Protein AF-A0A0D0CLE8-F1 (afdb_monomer)

Solvent-accessible surface area (backbone atoms only — not comparable to full-atom values): 5736 Å² total; per-residue (Å²): 107,75,67,51,52,53,50,35,39,55,40,45,70,32,86,87,31,81,34,43,76,42,64,45,80,46,63,45,58,46,99,86,67,49,74,55,94,50,69,48,76,49,77,38,52,62,49,79,76,53,17,51,51,52,48,71,69,31,70,42,47,51,50,43,55,48,51,34,60,75,69,59,63,65,79,56,85,83,86,85,82,91,80,82,86,74,72,60,79,96,75,112

pLDDT: mean 84.4, std 9.51, range [52.12, 96.62]

Nearest PDB structures (foldseek):
  5b08-assembly1_A  TM=6.403E-01  e=1.238E+00  Cannabis sativa
  3a17-assembly1_B  TM=6.384E-01  e=1.959E+00  Rhodococcus erythropolis
  5b0e-assembly1_A  TM=6.365E-01  e=1.835E+00  Cannabis sativa
  1pu1-assembly1_A  TM=4.053E-01  e=8.922E-01  Methanothermobacter thermautotrophicus
  2q3p-assembly1_A  TM=6.264E-01  e=5.969E+00  Arabidopsis thaliana

Sequence (92 aa):
MAAIMAAAQASALSDAEPNTLGYRVTRVLEANGKPTSTFIIIEEYNGPKIGLVEHTQSAGTKAMMKAFKDEGILAEKSVLTFCDELPPKSKL

Mean predicted aligned error: 5.47 Å

Radius of gyration: 14.75 Å; Cα contacts (8 Å, |Δi|>4): 97; chains: 1; bounding box: 34×38×33 Å

Organism: NCBI:txid944289

Secondary structure (DSSP, 8-state):
-HHHHHHHHHHHTSTT-TTEEEEEEEEEE-TTS-EEEEEEEEEEESIIIIIHHHHHHSHHHHHHHHHHHHTT--SSPPP------PPPGGG-

Structure (mmCIF, N/CA/C/O backbone):
data_AF-A0A0D0CLE8-F1
#
_entry.id   AF-A0A0D0CLE8-F1
#
loop_
_atom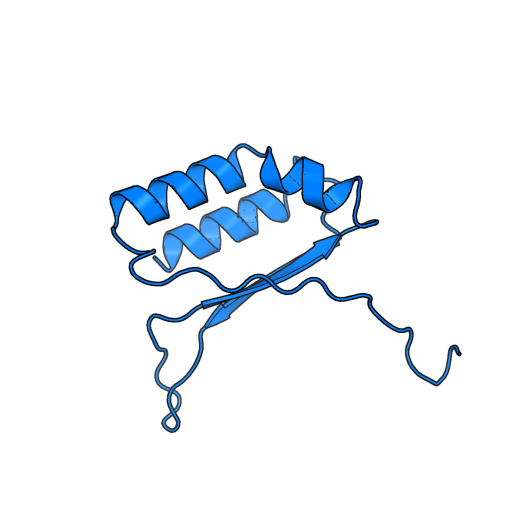_site.group_PDB
_atom_site.id
_atom_site.type_symbol
_atom_site.label_atom_id
_atom_site.label_alt_id
_atom_site.label_comp_id
_atom_site.label_asym_id
_atom_site.label_entity_id
_atom_site.label_seq_id
_atom_site.pdbx_PDB_ins_code
_atom_site.Cartn_x
_atom_site.Cartn_y
_atom_site.Cartn_z
_atom_site.occupancy
_atom_site.B_iso_or_equiv
_atom_site.auth_seq_id
_atom_site.auth_comp_id
_atom_site.auth_asym_id
_atom_site.auth_atom_id
_atom_site.pdbx_PDB_model_num
ATOM 1 N N . MET A 1 1 ? -5.444 10.273 9.244 1.00 80.06 1 MET A N 1
ATOM 2 C CA . MET A 1 1 ? -5.284 8.868 8.767 1.00 80.06 1 MET A CA 1
ATOM 3 C C . MET A 1 1 ? -5.962 8.474 7.434 1.00 80.06 1 MET A C 1
ATOM 5 O O . MET A 1 1 ? -5.254 8.318 6.452 1.00 80.06 1 MET A O 1
ATOM 9 N N . ALA A 1 2 ? -7.285 8.259 7.337 1.00 83.75 2 ALA A N 1
ATOM 10 C CA . ALA A 1 2 ? -7.896 7.677 6.118 1.00 83.75 2 ALA A CA 1
ATOM 11 C C . ALA A 1 2 ? -7.629 8.484 4.829 1.00 83.75 2 ALA A C 1
ATOM 13 O O . ALA A 1 2 ? -7.345 7.909 3.784 1.00 83.75 2 ALA A O 1
ATOM 14 N N . ALA A 1 3 ? -7.666 9.817 4.931 1.00 85.88 3 ALA A N 1
ATOM 15 C CA . ALA A 1 3 ? -7.329 10.720 3.833 1.00 85.88 3 ALA A CA 1
ATOM 16 C C . ALA A 1 3 ? -5.843 10.646 3.432 1.00 85.88 3 ALA A C 1
ATOM 18 O O . ALA A 1 3 ? -5.537 10.710 2.248 1.00 85.88 3 ALA A O 1
ATOM 19 N N . ILE A 1 4 ? -4.932 10.449 4.397 1.00 84.44 4 ILE A N 1
ATOM 20 C CA . ILE A 1 4 ? -3.499 10.238 4.122 1.00 84.44 4 ILE A CA 1
ATOM 21 C C . ILE A 1 4 ? -3.315 8.964 3.304 1.00 84.44 4 ILE A C 1
ATOM 23 O O . ILE A 1 4 ? -2.611 8.977 2.301 1.00 84.44 4 ILE A O 1
ATOM 27 N N . MET A 1 5 ? -3.985 7.880 3.702 1.00 87.06 5 MET A N 1
ATOM 28 C CA . MET A 1 5 ? -3.903 6.610 2.985 1.00 87.06 5 MET A CA 1
ATOM 29 C C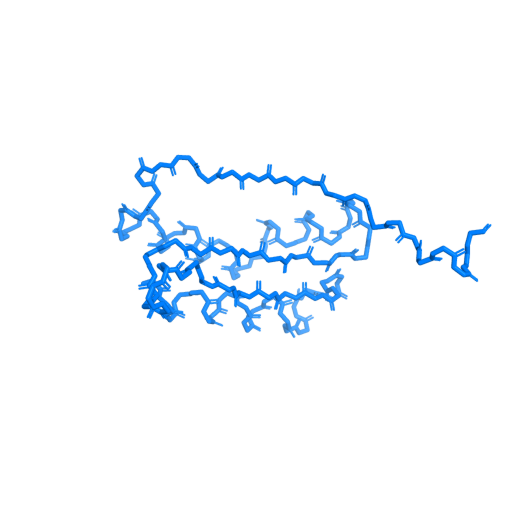 . MET A 1 5 ? -4.471 6.719 1.563 1.00 87.06 5 MET A C 1
ATOM 31 O O . MET A 1 5 ? -3.867 6.215 0.623 1.00 87.06 5 MET A O 1
ATOM 35 N N . ALA A 1 6 ? -5.589 7.431 1.384 1.00 87.56 6 ALA A N 1
ATOM 36 C CA . ALA A 1 6 ? -6.153 7.689 0.059 1.00 87.56 6 ALA A CA 1
ATOM 37 C C . ALA A 1 6 ? -5.206 8.519 -0.829 1.00 87.56 6 ALA A C 1
ATOM 39 O O . ALA A 1 6 ? -5.052 8.222 -2.011 1.00 87.56 6 ALA A O 1
ATOM 40 N N . ALA A 1 7 ? -4.533 9.525 -0.262 1.00 87.00 7 ALA A N 1
ATOM 41 C CA . ALA A 1 7 ? -3.542 10.319 -0.984 1.00 87.00 7 ALA A CA 1
ATOM 42 C C . ALA A 1 7 ? -2.301 9.494 -1.365 1.00 87.00 7 ALA A C 1
ATOM 44 O O . ALA A 1 7 ? -1.812 9.610 -2.487 1.00 87.00 7 ALA A O 1
ATOM 45 N N . ALA A 1 8 ? -1.819 8.632 -0.463 1.00 86.38 8 ALA A N 1
ATOM 46 C CA . ALA 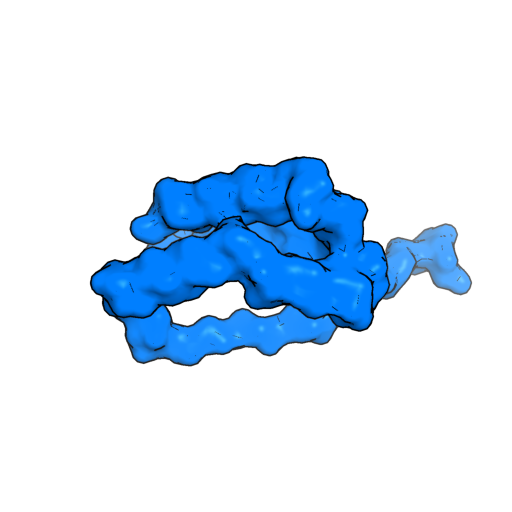A 1 8 ? -0.713 7.722 -0.748 1.00 86.38 8 ALA A CA 1
ATOM 47 C C . ALA A 1 8 ? -1.056 6.749 -1.882 1.00 86.38 8 ALA A C 1
ATOM 49 O O . ALA A 1 8 ? -0.274 6.599 -2.816 1.00 86.38 8 ALA A O 1
ATOM 50 N N . GLN A 1 9 ? -2.262 6.174 -1.852 1.00 91.12 9 GLN A N 1
ATOM 51 C CA . GLN A 1 9 ? -2.758 5.318 -2.926 1.00 91.12 9 GLN A CA 1
ATOM 52 C C . GLN A 1 9 ? -2.818 6.051 -4.270 1.00 91.12 9 GLN A C 1
ATOM 54 O O . GLN A 1 9 ? -2.360 5.517 -5.276 1.00 91.12 9 GLN A O 1
ATOM 59 N N . ALA A 1 10 ? -3.352 7.275 -4.295 1.00 89.19 10 ALA A N 1
ATOM 60 C CA . ALA A 1 10 ? -3.424 8.067 -5.520 1.00 89.19 10 ALA A CA 1
ATOM 61 C C . ALA A 1 10 ? -2.033 8.409 -6.082 1.00 89.19 10 ALA A C 1
ATOM 63 O O . ALA A 1 10 ? -1.849 8.395 -7.294 1.00 89.19 10 ALA A O 1
ATOM 64 N N . SER A 1 11 ? -1.053 8.684 -5.214 1.00 87.69 11 SER A N 1
ATOM 65 C CA . SER A 1 11 ? 0.333 8.926 -5.632 1.00 87.69 11 SER A CA 1
ATOM 66 C C . SER A 1 11 ? 0.979 7.675 -6.225 1.00 87.69 11 SER A C 1
ATOM 68 O O . SER A 1 11 ? 1.582 7.758 -7.292 1.00 87.69 11 SER A O 1
ATOM 70 N N . ALA A 1 12 ? 0.838 6.526 -5.560 1.00 88.19 12 ALA A N 1
ATOM 71 C CA . ALA A 1 12 ? 1.464 5.278 -5.988 1.00 88.19 12 ALA A CA 1
ATOM 72 C C . ALA A 1 12 ? 0.882 4.736 -7.304 1.00 88.19 12 ALA A C 1
ATOM 74 O O . ALA A 1 12 ? 1.584 4.082 -8.064 1.00 88.19 12 ALA A O 1
ATOM 75 N N . LEU A 1 13 ? -0.391 5.032 -7.589 1.00 88.38 13 LEU A N 1
ATOM 76 C CA . LEU A 1 13 ? -1.062 4.682 -8.848 1.00 88.38 13 LEU A CA 1
ATOM 77 C C . LEU A 1 13 ? -0.933 5.761 -9.936 1.00 88.38 13 LEU A C 1
ATOM 79 O O . LEU A 1 13 ? -1.601 5.674 -10.965 1.00 88.38 13 LEU A O 1
ATOM 83 N N . SER A 1 14 ? -0.139 6.805 -9.700 1.00 86.19 14 SER A N 1
ATOM 84 C CA . SER A 1 14 ? 0.122 7.840 -10.701 1.00 86.19 14 SER A CA 1
ATOM 85 C C . SER A 1 14 ? 1.275 7.453 -11.629 1.00 86.19 14 SER A C 1
ATOM 87 O O . SER A 1 14 ? 2.081 6.579 -11.315 1.00 86.19 14 SER A O 1
ATOM 89 N N . ASP A 1 15 ? 1.433 8.195 -12.725 1.00 85.75 15 ASP A N 1
ATOM 90 C CA . ASP A 1 15 ? 2.551 8.019 -13.665 1.00 85.75 15 ASP A CA 1
ATOM 91 C C . ASP A 1 15 ? 3.936 8.322 -13.048 1.00 85.75 15 ASP A C 1
ATOM 93 O O . ASP A 1 15 ? 4.964 8.103 -13.689 1.00 85.75 15 ASP A O 1
ATOM 97 N N . ALA A 1 16 ? 3.994 8.834 -11.811 1.00 83.31 16 ALA A N 1
ATOM 98 C CA . ALA A 1 16 ? 5.246 9.092 -11.101 1.00 83.31 1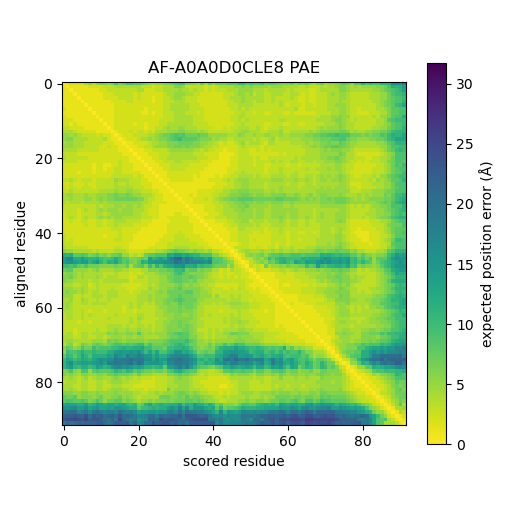6 ALA A CA 1
ATOM 99 C C . ALA A 1 16 ? 5.941 7.811 -10.603 1.00 83.31 16 ALA A C 1
ATOM 101 O O . ALA A 1 16 ? 7.127 7.857 -10.276 1.00 83.31 16 ALA A O 1
ATOM 102 N N . GLU A 1 17 ? 5.219 6.688 -10.539 1.00 86.56 17 GLU A N 1
ATOM 103 C CA . GLU A 1 17 ? 5.722 5.394 -10.069 1.00 86.56 17 GLU A CA 1
ATOM 104 C C . GLU A 1 17 ? 5.386 4.288 -11.090 1.00 86.56 17 GLU A C 1
ATOM 106 O O . GLU A 1 17 ? 4.577 3.402 -10.819 1.00 86.56 17 GLU A O 1
ATOM 111 N N . PRO A 1 18 ? 5.998 4.308 -12.292 1.00 88.38 18 PRO A N 1
ATOM 112 C CA . PRO A 1 18 ? 5.594 3.456 -13.417 1.00 88.38 18 PRO A CA 1
ATOM 113 C C . PRO A 1 18 ? 5.800 1.952 -13.178 1.00 88.38 18 PRO A C 1
ATOM 115 O O . PRO A 1 18 ? 5.285 1.129 -13.933 1.00 88.38 18 PRO A O 1
ATOM 118 N N . ASN A 1 19 ? 6.566 1.581 -12.149 1.00 90.88 19 ASN A N 1
ATOM 119 C CA . ASN A 1 19 ? 6.811 0.194 -11.765 1.00 90.88 19 ASN A CA 1
ATOM 120 C C . ASN A 1 19 ? 5.907 -0.290 -10.620 1.00 90.88 19 ASN A C 1
ATOM 122 O O . ASN A 1 19 ? 6.052 -1.438 -10.189 1.00 90.88 19 ASN A O 1
ATOM 126 N N . THR A 1 20 ? 4.975 0.541 -10.148 1.00 91.75 20 THR A N 1
ATOM 127 C CA . THR A 1 20 ? 3.877 0.128 -9.270 1.00 91.75 20 THR A CA 1
ATOM 128 C C . THR A 1 20 ? 2.754 -0.444 -10.131 1.00 91.75 20 THR A C 1
ATOM 130 O O . THR A 1 20 ? 2.076 0.271 -10.863 1.00 91.75 20 THR A O 1
ATOM 133 N N . LEU A 1 21 ? 2.562 -1.759 -10.061 1.00 91.19 21 LEU A N 1
ATOM 134 C CA . LEU A 1 21 ? 1.516 -2.480 -10.793 1.00 91.19 21 LEU A CA 1
ATOM 135 C C . LEU A 1 21 ? 0.161 -2.387 -10.084 1.00 91.19 21 LEU A C 1
ATOM 137 O O . LEU A 1 21 ? -0.887 -2.394 -10.730 1.00 91.19 21 LEU A O 1
ATOM 141 N N . GLY A 1 22 ? 0.185 -2.285 -8.755 1.00 92.00 22 GLY A N 1
ATOM 142 C CA . GLY A 1 22 ? -1.009 -2.223 -7.930 1.00 92.00 22 GLY A CA 1
ATOM 143 C C . GLY A 1 22 ? -0.725 -1.621 -6.561 1.00 92.00 22 GLY A C 1
ATOM 144 O O . GLY A 1 22 ? 0.318 -1.857 -5.957 1.00 92.00 22 GLY A O 1
ATOM 145 N N . TYR A 1 23 ? -1.683 -0.846 -6.060 1.00 93.81 23 TYR A N 1
ATOM 146 C CA . TYR A 1 23 ? -1.627 -0.264 -4.725 1.00 93.81 23 TYR A CA 1
ATOM 147 C C . TYR A 1 23 ? -3.025 -0.244 -4.120 1.00 93.81 23 TYR A C 1
ATOM 149 O O . TYR A 1 23 ? -3.926 0.471 -4.578 1.00 93.81 23 TYR A O 1
ATOM 157 N N . ARG A 1 24 ? -3.232 -1.055 -3.085 1.00 94.81 24 ARG A N 1
ATOM 158 C CA . ARG A 1 24 ? -4.522 -1.191 -2.408 1.00 94.81 24 ARG A CA 1
ATOM 159 C C . ARG A 1 24 ? -4.379 -0.822 -0.948 1.00 94.81 24 ARG A C 1
ATOM 161 O O . ARG A 1 24 ? -3.601 -1.426 -0.219 1.00 94.81 24 ARG A O 1
ATOM 168 N N . VAL A 1 25 ? -5.204 0.120 -0.511 1.00 93.12 25 VAL A N 1
ATOM 169 C CA . VAL A 1 25 ? -5.390 0.429 0.904 1.00 93.12 25 VAL A CA 1
ATOM 170 C C . VAL A 1 25 ? -6.657 -0.260 1.378 1.00 93.12 25 VAL A C 1
ATOM 172 O O . VAL A 1 25 ? -7.745 -0.034 0.850 1.00 93.12 25 VAL A O 1
ATOM 175 N N . THR A 1 26 ? -6.524 -1.066 2.419 1.00 93.88 26 THR A N 1
ATOM 176 C CA . THR A 1 26 ? -7.649 -1.696 3.105 1.00 93.88 26 THR A CA 1
ATOM 177 C C . THR A 1 26 ? -7.616 -1.346 4.587 1.00 93.88 26 THR A C 1
ATOM 179 O O . THR A 1 26 ? -6.642 -0.787 5.101 1.00 93.88 26 THR A O 1
ATOM 182 N N . ARG A 1 27 ? -8.707 -1.642 5.286 1.00 93.06 27 ARG A N 1
ATOM 183 C CA . ARG A 1 27 ? -8.842 -1.389 6.715 1.00 93.06 27 ARG A CA 1
ATOM 184 C C . ARG A 1 27 ? -9.367 -2.639 7.393 1.00 93.06 27 ARG A C 1
ATOM 186 O O . ARG A 1 27 ? -10.302 -3.258 6.888 1.00 93.06 27 ARG A O 1
ATOM 193 N N . VAL A 1 28 ? -8.768 -2.988 8.524 1.00 93.25 28 VAL A N 1
ATOM 194 C CA . VAL A 1 28 ? -9.236 -4.110 9.336 1.00 93.25 28 VAL A CA 1
ATOM 195 C C . VAL A 1 28 ? -10.624 -3.777 9.876 1.00 93.25 28 VAL A C 1
ATOM 197 O O . VAL A 1 28 ? -10.914 -2.632 10.235 1.00 93.25 28 VAL A O 1
ATOM 200 N N . LEU A 1 29 ? -11.494 -4.780 9.893 1.00 96.38 29 LEU A N 1
ATOM 201 C CA . LEU A 1 29 ? -12.822 -4.680 10.475 1.00 96.38 29 LEU A CA 1
ATOM 202 C C . LEU A 1 29 ? -12.862 -5.478 11.775 1.00 96.38 29 LEU A C 1
ATOM 204 O O . LEU A 1 29 ? -12.304 -6.571 11.865 1.00 96.38 29 LEU A O 1
ATOM 208 N N . GLU A 1 30 ? -13.565 -4.938 12.758 1.00 96.62 30 GLU A N 1
ATOM 209 C CA . GLU A 1 30 ? -14.047 -5.691 13.908 1.00 96.62 30 GLU A CA 1
ATOM 210 C C . GLU A 1 30 ? -15.008 -6.803 13.458 1.00 96.62 30 GLU A C 1
ATOM 212 O O . GLU A 1 30 ? -15.597 -6.741 12.374 1.00 96.62 30 GLU A O 1
ATOM 217 N N . ALA A 1 31 ? -15.271 -7.781 14.329 1.00 96.62 31 ALA A N 1
ATOM 218 C CA . ALA A 1 31 ? -16.210 -8.876 14.044 1.00 96.62 31 ALA A CA 1
ATOM 219 C C . ALA A 1 31 ? -17.640 -8.399 13.703 1.00 96.62 31 ALA A C 1
ATOM 221 O O . ALA A 1 31 ? -18.400 -9.105 13.047 1.00 96.62 31 ALA A O 1
ATOM 222 N N . ASN A 1 32 ? -18.009 -7.189 14.130 1.00 96.62 32 ASN A N 1
ATOM 223 C CA . ASN A 1 32 ? -19.295 -6.558 13.823 1.00 96.62 32 ASN A CA 1
ATOM 224 C C . ASN A 1 32 ? -19.280 -5.724 12.523 1.00 96.62 32 ASN A C 1
ATOM 226 O O . ASN A 1 32 ? -20.229 -4.984 12.263 1.00 96.62 32 ASN A O 1
ATOM 230 N N . GLY A 1 33 ? -18.199 -5.787 11.741 1.00 95.62 33 GLY A N 1
ATOM 231 C CA . GLY A 1 33 ? -18.025 -5.043 10.495 1.00 95.62 33 GLY A CA 1
ATOM 232 C C . GLY A 1 33 ? -17.630 -3.575 10.672 1.00 95.62 33 GLY A C 1
ATOM 233 O O . GLY A 1 33 ? -17.470 -2.872 9.673 1.00 95.62 33 GLY A O 1
ATOM 234 N N . LYS A 1 34 ? -17.460 -3.075 11.905 1.00 96.00 34 LYS A N 1
ATOM 235 C CA . LYS A 1 34 ? -16.995 -1.700 12.122 1.00 96.00 34 LYS A CA 1
ATOM 236 C C . LYS A 1 34 ? -15.511 -1.576 11.780 1.00 96.00 34 LYS A C 1
ATOM 238 O O . LYS A 1 34 ? -14.734 -2.443 12.168 1.00 96.00 34 LYS A O 1
ATOM 243 N N . PRO A 1 35 ? -15.082 -0.498 11.110 1.00 94.12 35 PRO A N 1
ATOM 244 C CA . PRO A 1 35 ? -13.679 -0.349 10.762 1.00 94.12 35 PRO A CA 1
ATOM 245 C C . PRO A 1 35 ? -12.813 0.068 11.957 1.00 94.12 35 PRO A C 1
ATOM 247 O O . PRO A 1 35 ? -13.216 0.934 12.734 1.00 94.12 35 PRO A O 1
ATOM 250 N N . THR A 1 36 ? -11.607 -0.492 12.058 1.00 90.38 36 THR A N 1
ATOM 251 C CA . THR A 1 36 ? -10.617 -0.143 13.092 1.00 90.38 36 THR A CA 1
ATOM 252 C C . THR A 1 36 ? -9.698 1.003 12.642 1.00 90.38 36 THR A C 1
ATOM 254 O O . THR A 1 36 ? -9.849 1.566 11.554 1.00 90.38 36 THR A O 1
ATOM 257 N N . SER A 1 37 ? -8.726 1.378 13.477 1.00 85.38 37 SER A N 1
ATOM 258 C CA . SER A 1 37 ? -7.633 2.287 13.101 1.00 85.38 37 SER A CA 1
ATOM 259 C C . SER A 1 37 ? -6.478 1.589 12.366 1.00 85.38 37 SER A C 1
ATOM 261 O O . SER A 1 37 ? -5.544 2.268 11.941 1.00 85.38 37 SER A O 1
ATOM 263 N N . THR A 1 38 ? -6.536 0.265 12.186 1.00 86.88 38 THR A N 1
ATOM 264 C CA . THR A 1 38 ? -5.494 -0.532 11.529 1.00 86.88 38 THR A CA 1
ATOM 265 C C . THR A 1 38 ? -5.753 -0.627 10.031 1.00 86.88 38 THR A C 1
ATOM 267 O O . THR A 1 38 ? -6.827 -1.037 9.583 1.00 86.88 38 THR A O 1
ATOM 270 N N . PHE A 1 39 ? -4.738 -0.283 9.245 1.00 89.50 39 PHE A N 1
ATOM 271 C CA . PHE A 1 39 ? -4.768 -0.355 7.789 1.00 89.50 39 PHE A CA 1
ATOM 272 C C . PHE A 1 39 ? -3.820 -1.445 7.302 1.00 89.50 39 PHE A C 1
ATOM 274 O O . PHE A 1 39 ? -2.775 -1.674 7.907 1.00 89.50 39 PHE A O 1
ATOM 281 N N . ILE A 1 40 ? -4.188 -2.093 6.199 1.00 92.00 40 ILE A N 1
ATOM 282 C CA . ILE A 1 40 ? -3.318 -3.022 5.477 1.00 92.00 40 ILE A CA 1
ATOM 283 C C . ILE A 1 40 ? -3.137 -2.452 4.079 1.00 92.00 40 ILE A C 1
ATOM 285 O O . ILE A 1 40 ? -4.121 -2.214 3.370 1.00 92.00 40 ILE A O 1
ATOM 289 N N . ILE A 1 41 ? -1.883 -2.232 3.709 1.00 92.25 41 ILE A N 1
ATOM 290 C CA . ILE A 1 41 ? -1.491 -1.791 2.378 1.00 92.25 41 ILE A CA 1
ATOM 291 C C . ILE A 1 41 ? -0.954 -3.011 1.633 1.00 92.25 41 ILE A C 1
ATOM 293 O O . ILE A 1 41 ? -0.155 -3.769 2.182 1.00 92.25 41 ILE A O 1
ATOM 297 N N . ILE A 1 42 ? -1.435 -3.220 0.411 1.00 94.06 42 ILE A N 1
ATOM 298 C CA . ILE A 1 42 ? -0.953 -4.266 -0.489 1.00 94.06 42 ILE A CA 1
ATOM 299 C C . ILE A 1 42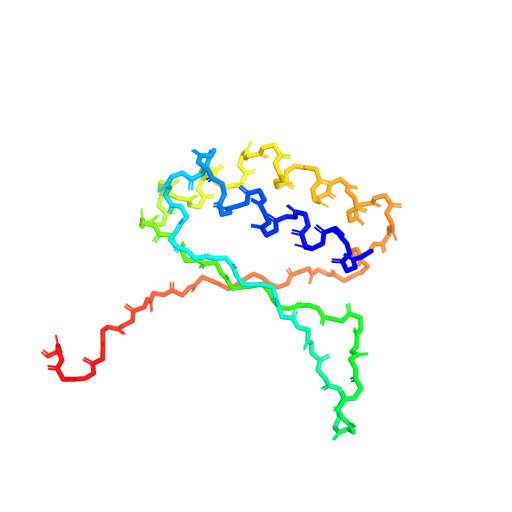 ? -0.377 -3.570 -1.713 1.00 94.06 42 ILE A C 1
ATOM 301 O O . ILE A 1 42 ? -1.088 -2.830 -2.397 1.00 94.06 42 ILE A O 1
ATOM 305 N N . GLU A 1 43 ? 0.903 -3.810 -1.952 1.00 92.69 43 GLU A N 1
ATOM 306 C CA . GLU A 1 43 ? 1.697 -3.145 -2.976 1.00 92.69 43 GLU A CA 1
ATOM 307 C C . GLU A 1 43 ? 2.255 -4.206 -3.923 1.00 92.69 43 GLU A C 1
ATOM 309 O O . GLU A 1 43 ? 2.818 -5.211 -3.483 1.00 92.69 43 GLU A O 1
ATOM 314 N N . GLU A 1 44 ? 2.071 -3.992 -5.218 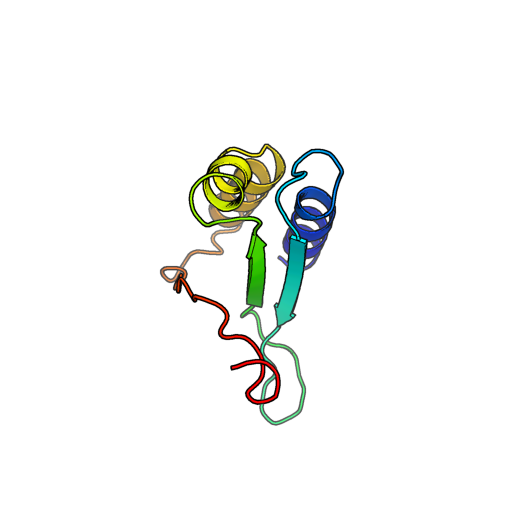1.00 92.19 44 GLU A N 1
ATOM 315 C CA . GLU A 1 44 ? 2.478 -4.909 -6.278 1.00 92.19 44 GLU A CA 1
ATOM 316 C C . GLU A 1 44 ? 3.444 -4.158 -7.198 1.00 92.19 44 GLU A C 1
ATOM 318 O O . GLU A 1 44 ? 3.122 -3.081 -7.701 1.00 92.19 44 GLU A O 1
ATOM 323 N N . TYR A 1 45 ? 4.636 -4.716 -7.410 1.00 91.19 45 TYR A N 1
ATOM 324 C CA . TYR A 1 45 ? 5.726 -4.053 -8.126 1.00 91.19 45 TYR A CA 1
ATOM 325 C C . TYR A 1 45 ? 6.250 -4.901 -9.279 1.00 91.19 45 TYR A C 1
ATOM 327 O O . TYR A 1 45 ? 6.344 -6.125 -9.177 1.00 91.19 45 TYR A O 1
ATOM 335 N N . ASN A 1 46 ? 6.699 -4.238 -10.345 1.00 87.62 46 ASN A N 1
ATOM 336 C CA . ASN A 1 46 ? 7.442 -4.869 -11.431 1.00 87.62 46 ASN A CA 1
ATOM 337 C C . ASN A 1 46 ? 8.888 -5.175 -10.994 1.00 87.62 46 ASN A C 1
ATOM 339 O O . ASN A 1 46 ? 9.838 -4.455 -11.312 1.00 87.62 46 ASN A O 1
ATOM 343 N N . GLY A 1 47 ? 9.041 -6.246 -10.214 1.00 79.94 47 GLY A N 1
ATOM 344 C CA . GLY A 1 47 ? 10.314 -6.720 -9.678 1.00 79.94 47 GLY A CA 1
ATOM 345 C C . GLY A 1 47 ? 10.775 -5.980 -8.406 1.00 79.94 47 GLY A C 1
ATOM 346 O O . GLY A 1 47 ? 10.620 -4.763 -8.282 1.00 79.94 47 GLY A O 1
ATOM 347 N N . PRO A 1 48 ? 11.416 -6.686 -7.453 1.00 69.12 48 PRO A N 1
ATOM 348 C CA . PRO A 1 48 ? 11.684 -6.165 -6.107 1.00 69.12 48 PRO A CA 1
ATOM 349 C C . PRO A 1 48 ? 12.741 -5.054 -6.053 1.00 69.12 48 PRO A C 1
ATOM 351 O O . PRO A 1 48 ? 12.798 -4.311 -5.082 1.00 69.12 48 PRO A O 1
ATOM 354 N N . LYS A 1 49 ? 13.612 -4.934 -7.063 1.00 69.19 49 LYS A N 1
ATOM 355 C CA . LYS A 1 49 ? 14.718 -3.962 -7.046 1.00 69.19 49 LYS A CA 1
ATOM 356 C C . LYS A 1 49 ? 14.356 -2.620 -7.678 1.00 69.19 49 LYS A C 1
ATOM 358 O O . LYS A 1 49 ? 14.961 -1.618 -7.321 1.00 69.19 49 LYS A O 1
ATOM 363 N N . ILE A 1 50 ? 13.420 -2.616 -8.624 1.00 76.81 50 ILE A N 1
ATOM 364 C CA . ILE A 1 50 ? 13.071 -1.420 -9.392 1.00 76.81 50 ILE A CA 1
ATOM 365 C C . ILE A 1 50 ? 11.878 -0.740 -8.719 1.00 76.81 50 ILE A C 1
ATOM 367 O O . ILE A 1 50 ? 12.056 0.314 -8.114 1.00 76.81 50 ILE A O 1
ATOM 371 N N . GLY A 1 51 ? 10.709 -1.391 -8.692 1.00 80.56 51 GLY A N 1
ATOM 372 C CA . GLY A 1 51 ? 9.486 -0.765 -8.179 1.00 80.56 51 GLY A CA 1
ATOM 373 C C . GLY A 1 51 ? 9.534 -0.409 -6.691 1.00 80.56 51 GLY A C 1
ATOM 374 O O . GLY A 1 51 ? 9.240 0.724 -6.329 1.00 80.56 51 GLY A O 1
ATOM 375 N N . LEU A 1 52 ? 9.997 -1.318 -5.825 1.00 83.69 52 LEU A N 1
ATOM 376 C CA . LEU A 1 52 ? 10.054 -1.043 -4.381 1.00 83.69 52 LEU A CA 1
ATOM 377 C C . LEU A 1 52 ? 11.026 0.100 -4.034 1.00 83.69 52 LEU A C 1
ATOM 379 O O . LEU A 1 52 ? 10.735 0.934 -3.177 1.00 83.69 52 LEU A O 1
ATOM 383 N N . VAL A 1 53 ? 12.198 0.145 -4.677 1.00 84.25 53 VAL A N 1
ATOM 384 C CA . VAL A 1 53 ? 13.193 1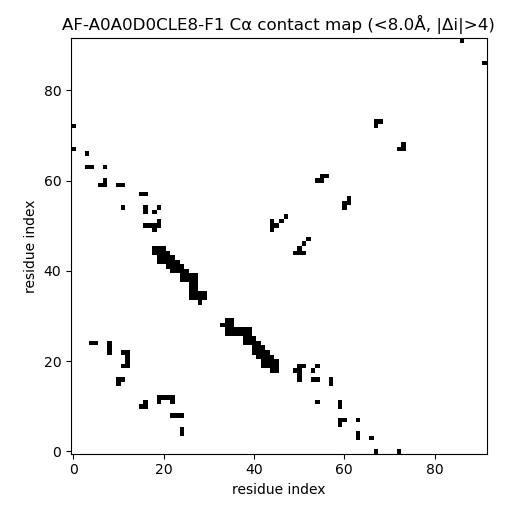.196 -4.407 1.00 84.25 53 VAL A CA 1
ATOM 385 C C . VAL A 1 53 ? 12.672 2.549 -4.883 1.00 84.25 53 VAL A C 1
ATOM 387 O O . VAL A 1 53 ? 12.742 3.513 -4.122 1.00 84.25 53 VAL A O 1
ATOM 390 N N . GLU A 1 54 ? 12.104 2.615 -6.089 1.00 83.88 54 GLU A N 1
ATOM 391 C CA . GLU A 1 54 ? 11.462 3.825 -6.615 1.00 83.88 54 GLU A CA 1
ATOM 392 C C . GLU A 1 54 ? 10.345 4.313 -5.685 1.00 83.88 54 GLU A C 1
ATOM 394 O O . GLU A 1 54 ? 10.355 5.476 -5.271 1.00 83.88 54 GLU A O 1
ATOM 399 N N . HIS A 1 55 ? 9.460 3.406 -5.263 1.00 87.44 55 HIS A N 1
ATOM 400 C CA . HIS A 1 55 ? 8.366 3.708 -4.346 1.00 87.44 55 HIS A CA 1
ATOM 401 C C . HIS A 1 55 ? 8.866 4.307 -3.026 1.00 87.44 55 HIS A C 1
ATOM 403 O O . HIS A 1 55 ? 8.404 5.366 -2.599 1.00 87.44 55 HIS A O 1
ATOM 409 N N . THR A 1 56 ? 9.870 3.694 -2.386 1.00 85.62 56 THR A N 1
ATOM 410 C CA . THR A 1 56 ? 10.397 4.185 -1.093 1.00 85.62 56 THR A CA 1
ATOM 411 C C . THR A 1 56 ? 11.030 5.577 -1.182 1.00 85.62 56 THR A C 1
ATOM 413 O O . THR A 1 56 ? 11.135 6.291 -0.180 1.00 85.62 56 THR A O 1
ATOM 416 N N . GLN A 1 57 ? 11.451 5.986 -2.380 1.00 86.19 57 GLN A N 1
ATOM 417 C CA . GLN A 1 57 ? 12.071 7.283 -2.632 1.00 86.19 57 GLN A CA 1
ATOM 418 C C . GLN A 1 57 ? 11.083 8.334 -3.152 1.00 86.19 57 GLN A C 1
ATOM 420 O O . GLN A 1 57 ? 11.452 9.518 -3.205 1.00 86.19 57 GLN A O 1
ATOM 425 N N . SER A 1 58 ? 9.851 7.936 -3.483 1.00 83.88 58 SER A N 1
ATOM 426 C CA . SER A 1 58 ? 8.843 8.807 -4.076 1.00 83.88 58 SER A CA 1
ATOM 427 C C . SER A 1 58 ? 8.423 9.939 -3.130 1.00 83.88 58 SER A C 1
ATOM 429 O O . SER A 1 58 ? 8.538 9.865 -1.898 1.00 83.88 58 SER A O 1
ATOM 431 N N . ALA A 1 59 ? 7.958 11.045 -3.715 1.00 85.00 59 ALA A N 1
ATOM 432 C CA . ALA A 1 59 ? 7.460 12.181 -2.944 1.00 85.00 59 ALA A CA 1
ATOM 433 C C . ALA A 1 59 ? 6.218 11.799 -2.120 1.00 85.00 59 ALA A C 1
ATOM 435 O O . ALA A 1 59 ? 6.087 12.247 -0.979 1.00 85.00 59 ALA A O 1
ATOM 436 N N . GLY A 1 60 ? 5.354 10.936 -2.669 1.00 83.50 60 GLY A N 1
ATOM 437 C CA . GLY A 1 60 ? 4.163 10.425 -1.994 1.00 83.50 60 GLY A CA 1
ATOM 438 C C . GLY A 1 60 ? 4.505 9.632 -0.740 1.00 83.50 60 GLY A C 1
ATOM 439 O O . GLY A 1 60 ? 3.997 9.942 0.339 1.00 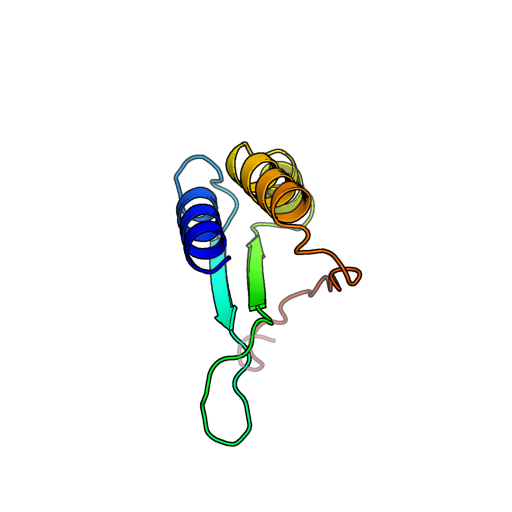83.50 60 GLY A O 1
ATOM 440 N N . THR A 1 61 ? 5.441 8.687 -0.844 1.00 85.25 61 THR A N 1
ATOM 441 C CA . THR A 1 61 ? 5.884 7.871 0.296 1.00 85.25 61 THR A CA 1
ATOM 442 C C . THR A 1 61 ? 6.523 8.724 1.385 1.00 85.25 61 THR A C 1
ATOM 444 O O . THR A 1 61 ? 6.197 8.590 2.565 1.00 85.25 61 THR A O 1
ATOM 447 N N . LYS A 1 62 ? 7.370 9.690 1.012 1.00 86.94 62 LYS A N 1
ATOM 448 C CA . LYS A 1 62 ? 7.960 10.639 1.972 1.00 86.94 62 LYS A CA 1
ATOM 449 C C . LYS A 1 62 ? 6.898 11.487 2.676 1.00 86.94 62 LYS A C 1
ATOM 451 O O . LYS A 1 62 ? 6.992 11.693 3.887 1.00 86.94 6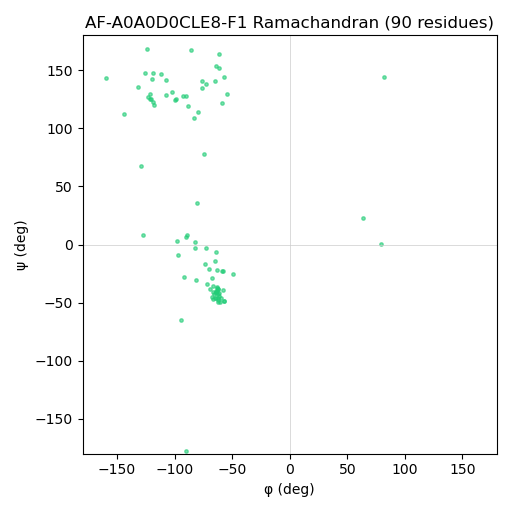2 LYS A O 1
ATOM 456 N N . ALA A 1 63 ? 5.888 11.962 1.945 1.00 84.94 63 ALA A N 1
ATOM 457 C CA . ALA A 1 63 ? 4.788 12.739 2.512 1.00 84.94 63 ALA A CA 1
ATOM 458 C C . ALA A 1 63 ? 3.926 11.899 3.467 1.00 84.94 63 ALA A C 1
ATOM 460 O O . ALA A 1 63 ? 3.611 12.361 4.564 1.00 84.94 63 ALA A O 1
ATOM 461 N N . MET A 1 64 ? 3.613 10.655 3.095 1.00 85.62 64 MET A N 1
ATOM 462 C CA . MET A 1 64 ? 2.875 9.707 3.934 1.00 85.62 64 MET A CA 1
ATOM 463 C C . MET A 1 64 ? 3.629 9.416 5.240 1.00 85.62 64 MET A C 1
ATOM 465 O O . MET A 1 64 ? 3.070 9.580 6.324 1.00 85.62 64 MET A O 1
ATOM 469 N N . MET A 1 65 ? 4.922 9.087 5.155 1.00 85.88 65 MET A N 1
ATOM 470 C CA . MET A 1 65 ? 5.760 8.820 6.330 1.00 85.88 65 MET A CA 1
ATOM 471 C C . MET A 1 65 ? 5.885 10.042 7.245 1.00 85.88 65 MET A C 1
ATOM 473 O O . MET A 1 65 ? 5.852 9.909 8.472 1.00 85.88 65 MET A O 1
ATOM 477 N N . LYS A 1 66 ? 5.989 11.246 6.667 1.00 86.75 66 LYS A N 1
ATOM 478 C CA . LYS A 1 66 ? 5.966 12.493 7.439 1.00 86.75 66 LYS A CA 1
ATOM 479 C C . LYS A 1 66 ? 4.632 12.663 8.167 1.00 86.75 66 LYS A C 1
ATOM 481 O O . LYS A 1 66 ? 4.636 12.932 9.363 1.00 86.75 66 LYS A O 1
ATOM 486 N N . ALA A 1 67 ? 3.511 12.461 7.479 1.00 84.44 67 ALA A N 1
ATOM 487 C CA . ALA A 1 67 ? 2.184 12.593 8.071 1.00 84.44 67 ALA A CA 1
ATOM 488 C C . ALA A 1 67 ? 1.952 11.577 9.202 1.00 84.44 67 ALA A C 1
ATOM 490 O O . ALA A 1 67 ? 1.402 11.928 10.242 1.00 84.44 67 ALA A O 1
ATOM 491 N N . PHE A 1 68 ? 2.446 10.343 9.058 1.00 84.19 68 PHE A N 1
ATOM 492 C CA . PHE A 1 68 ? 2.395 9.351 10.134 1.00 84.19 68 PHE A CA 1
ATOM 493 C C . PHE A 1 68 ? 3.213 9.753 11.359 1.00 84.19 68 PHE A C 1
ATOM 495 O O . PHE A 1 68 ? 2.778 9.533 12.491 1.00 84.19 68 PHE A O 1
ATOM 502 N N . LYS A 1 69 ? 4.393 10.342 11.143 1.00 82.75 69 LYS A N 1
ATOM 503 C CA . LYS A 1 69 ? 5.222 10.866 12.229 1.00 82.75 69 LYS A CA 1
ATOM 504 C C . LYS A 1 69 ? 4.531 12.034 12.937 1.00 82.75 69 LYS A C 1
ATOM 506 O O . LYS A 1 69 ? 4.501 12.050 14.164 1.00 82.75 69 LYS A O 1
ATOM 511 N N . ASP A 1 70 ? 3.978 12.978 12.179 1.00 84.19 70 ASP A N 1
ATOM 512 C CA . ASP A 1 70 ? 3.353 14.192 12.715 1.00 84.19 70 ASP A CA 1
ATOM 513 C C . ASP A 1 70 ? 2.046 13.895 13.474 1.00 84.19 70 ASP A C 1
ATOM 515 O O . ASP A 1 70 ? 1.793 14.496 14.514 1.00 84.19 70 ASP A O 1
ATOM 519 N N . GLU A 1 71 ? 1.234 12.944 12.997 1.00 78.44 71 GLU A N 1
ATOM 520 C CA . GLU A 1 71 ? -0.012 12.523 13.661 1.00 78.44 71 GLU A CA 1
ATOM 521 C C . GLU A 1 71 ? 0.224 11.500 14.798 1.00 78.44 71 GLU A C 1
ATOM 523 O O . GLU A 1 71 ? -0.738 11.021 15.397 1.00 78.44 71 GLU A O 1
ATOM 528 N N . GLY A 1 72 ? 1.478 11.135 15.106 1.00 71.31 72 GLY A N 1
ATOM 529 C CA . GLY A 1 72 ? 1.799 10.165 16.167 1.00 71.31 72 GLY A CA 1
ATOM 530 C C . GLY A 1 72 ? 1.266 8.750 15.899 1.00 71.31 72 GLY A C 1
ATOM 531 O O . GLY A 1 72 ? 1.060 7.966 16.821 1.00 71.31 72 GLY A O 1
ATOM 532 N N . ILE A 1 73 ? 1.027 8.431 14.629 1.00 70.94 73 ILE A N 1
ATOM 533 C CA . ILE A 1 73 ? 0.328 7.229 14.165 1.00 70.94 73 ILE A CA 1
ATOM 534 C C . ILE A 1 73 ? 1.163 5.954 14.340 1.00 70.94 73 ILE A C 1
ATOM 536 O O . ILE A 1 73 ? 0.615 4.887 14.601 1.00 70.94 73 ILE A O 1
ATOM 540 N N . LEU A 1 74 ? 2.486 6.048 14.187 1.00 67.06 74 LEU A N 1
ATOM 541 C CA . LEU A 1 74 ? 3.414 4.906 14.236 1.00 67.06 74 LEU A CA 1
ATOM 542 C C . LEU A 1 74 ? 3.761 4.487 15.676 1.00 67.06 74 LEU A C 1
ATOM 544 O O . LEU A 1 74 ? 4.897 4.108 15.956 1.00 67.06 74 LEU A O 1
ATOM 548 N N . ALA A 1 75 ? 2.803 4.580 16.604 1.00 55.34 75 ALA A N 1
ATOM 549 C CA . ALA A 1 75 ? 2.998 4.204 18.006 1.00 55.34 75 ALA A CA 1
ATOM 550 C C . ALA A 1 75 ? 3.419 2.726 18.167 1.00 55.34 75 ALA A C 1
ATOM 552 O O . ALA A 1 75 ? 4.087 2.379 19.139 1.00 55.34 75 ALA A O 1
ATOM 553 N N . GLU A 1 76 ? 3.109 1.883 17.176 1.00 60.12 76 GLU A N 1
ATOM 554 C CA . GLU A 1 76 ? 3.626 0.523 17.026 1.00 60.12 76 GLU A CA 1
ATOM 555 C C . GLU A 1 76 ? 4.417 0.387 15.717 1.00 60.12 76 GLU A C 1
ATOM 557 O O . GLU A 1 76 ? 4.118 1.041 14.713 1.00 60.12 76 GLU A O 1
ATOM 562 N N . LYS A 1 77 ? 5.451 -0.468 15.715 1.00 66.56 77 LYS A N 1
ATOM 563 C CA . LYS A 1 77 ? 6.230 -0.757 14.502 1.00 66.56 77 LYS A CA 1
ATOM 564 C C . LYS A 1 77 ? 5.296 -1.307 13.424 1.00 66.56 77 LYS A C 1
ATOM 566 O O . LYS A 1 77 ? 4.703 -2.366 13.607 1.00 66.56 77 LYS A O 1
ATOM 571 N N . SER A 1 78 ? 5.236 -0.634 12.278 1.00 75.31 78 SER A N 1
ATOM 572 C CA . SER A 1 78 ? 4.641 -1.194 11.065 1.00 75.31 78 SER A CA 1
ATOM 573 C C . SER A 1 78 ? 5.306 -2.533 10.735 1.00 75.31 78 SER A C 1
ATOM 575 O O . SER A 1 78 ? 6.536 -2.616 10.677 1.00 75.31 78 SER A O 1
ATOM 577 N N . VAL A 1 79 ? 4.504 -3.571 10.506 1.00 84.62 79 VAL A N 1
ATOM 578 C CA . VAL A 1 79 ? 4.995 -4.871 10.038 1.00 84.62 79 VAL A CA 1
ATOM 579 C C . VAL A 1 79 ? 5.017 -4.849 8.516 1.00 84.62 79 VAL A C 1
ATOM 581 O O . VAL A 1 79 ? 3.978 -4.673 7.887 1.00 84.62 79 VAL A O 1
ATOM 584 N N . LEU A 1 80 ? 6.200 -5.032 7.930 1.00 86.50 80 LEU A N 1
ATOM 585 C CA . LEU A 1 80 ? 6.381 -5.153 6.487 1.00 86.50 80 LEU A CA 1
ATOM 586 C C . LEU A 1 80 ? 6.713 -6.606 6.150 1.00 86.50 80 LEU A C 1
ATOM 588 O O . LEU A 1 80 ? 7.620 -7.185 6.746 1.00 86.50 80 LEU A O 1
ATOM 592 N N . THR A 1 81 ? 5.980 -7.184 5.201 1.00 89.38 81 THR A N 1
ATOM 593 C CA . THR A 1 81 ? 6.219 -8.546 4.705 1.00 89.38 81 THR A CA 1
ATOM 594 C C . THR A 1 81 ? 6.435 -8.485 3.202 1.00 89.38 81 THR A C 1
ATOM 596 O O . THR A 1 81 ? 5.603 -7.932 2.490 1.00 89.38 81 THR A O 1
ATOM 599 N N . PHE A 1 82 ? 7.544 -9.051 2.727 1.00 88.06 82 PHE A N 1
ATOM 600 C CA . PHE A 1 82 ? 7.813 -9.200 1.299 1.00 88.06 82 PHE A CA 1
ATOM 601 C C . PHE A 1 82 ? 7.322 -10.565 0.832 1.00 88.06 82 PHE A C 1
ATOM 603 O O . PHE A 1 82 ? 7.679 -11.587 1.420 1.00 88.06 82 PHE A O 1
ATOM 610 N N . CYS A 1 83 ? 6.520 -10.563 -0.224 1.00 87.56 83 CYS A N 1
ATOM 611 C CA . CYS A 1 83 ? 5.924 -11.758 -0.802 1.00 87.56 83 CYS A CA 1
ATOM 612 C C . CYS A 1 83 ? 6.385 -11.903 -2.255 1.00 87.56 83 CYS A C 1
ATOM 614 O O . CYS A 1 83 ? 6.485 -10.906 -2.966 1.00 87.56 83 CYS A O 1
ATOM 616 N N . ASP A 1 84 ? 6.634 -13.139 -2.682 1.00 85.69 84 ASP A N 1
ATOM 617 C CA . ASP A 1 84 ? 6.760 -13.494 -4.097 1.00 85.69 84 ASP A CA 1
ATOM 618 C C . ASP A 1 84 ? 5.423 -14.084 -4.559 1.00 85.69 84 ASP A C 1
ATOM 620 O O . ASP A 1 84 ? 4.888 -14.991 -3.908 1.00 85.69 84 ASP A O 1
ATOM 624 N N . GLU A 1 85 ? 4.839 -13.533 -5.624 1.00 83.44 85 GLU A N 1
ATOM 625 C CA . GLU A 1 85 ? 3.556 -14.017 -6.133 1.00 83.44 85 GLU A CA 1
ATOM 626 C C . GLU A 1 85 ? 3.781 -15.281 -6.963 1.00 83.44 85 GLU A C 1
ATOM 628 O O . GLU A 1 85 ? 4.369 -15.258 -8.043 1.00 83.44 85 GLU A O 1
ATOM 633 N N . LEU A 1 86 ? 3.270 -16.406 -6.465 1.00 83.69 86 LEU A N 1
ATOM 634 C CA . LEU A 1 86 ? 3.259 -17.642 -7.232 1.00 83.69 86 LEU A CA 1
ATOM 635 C C . LEU A 1 86 ? 2.151 -17.581 -8.291 1.00 83.69 86 LEU A C 1
ATOM 637 O O . LEU A 1 86 ? 1.013 -17.231 -7.959 1.00 83.69 86 LEU A O 1
ATOM 641 N N . PRO A 1 87 ? 2.422 -17.985 -9.544 1.00 75.50 87 PRO A N 1
ATOM 642 C CA . PRO A 1 87 ? 1.376 -18.061 -10.548 1.00 75.50 87 PRO A CA 1
ATOM 643 C C . PRO A 1 87 ? 0.300 -19.076 -10.122 1.00 75.50 87 PRO A C 1
ATOM 645 O O . PRO A 1 87 ? 0.586 -20.043 -9.404 1.00 75.50 87 PRO A O 1
ATOM 648 N N . PRO A 1 88 ? -0.957 -18.898 -10.568 1.00 77.69 88 PRO A N 1
ATOM 649 C CA . PRO A 1 88 ? -2.019 -19.850 -10.268 1.00 77.69 88 PRO A CA 1
ATOM 650 C C . PRO A 1 88 ? -1.638 -21.251 -10.761 1.00 77.69 88 PRO A C 1
ATOM 652 O O . PRO A 1 88 ? -1.047 -21.391 -11.828 1.00 77.69 88 PRO A O 1
ATOM 655 N N . LYS A 1 89 ? -2.034 -22.298 -10.018 1.00 63.75 89 LYS A N 1
ATOM 656 C CA . LYS A 1 89 ? -1.686 -23.710 -10.298 1.00 63.75 89 LYS A CA 1
ATOM 657 C C . LYS A 1 89 ? -1.928 -24.169 -11.739 1.00 63.75 89 LYS A C 1
ATOM 659 O O . LYS A 1 89 ? -1.279 -25.101 -12.179 1.00 63.75 89 LYS A O 1
ATOM 664 N N . SER A 1 90 ? -2.851 -23.547 -12.471 1.00 66.38 90 SER A N 1
ATOM 665 C CA . SER A 1 90 ? -3.106 -23.846 -13.887 1.00 66.38 90 SER A CA 1
ATOM 666 C C . SER A 1 90 ? -2.013 -23.341 -14.844 1.00 66.38 90 SER A C 1
ATOM 668 O O . SER A 1 90 ? -2.150 -23.509 -16.053 1.00 66.38 90 SER A O 1
ATOM 670 N N . LYS A 1 91 ? -0.999 -22.640 -14.329 1.00 54.16 91 LYS A N 1
ATOM 671 C CA . LYS A 1 91 ? 0.122 -22.036 -15.062 1.00 54.16 91 LYS A CA 1
ATOM 672 C C . LYS A 1 91 ? 1.496 -22.443 -14.492 1.00 54.16 91 LYS A C 1
ATOM 674 O O . LYS A 1 91 ? 2.496 -21.859 -14.904 1.00 54.16 91 LYS A O 1
ATOM 679 N N . LEU A 1 92 ? 1.527 -23.389 -13.546 1.00 52.12 92 LEU A N 1
ATOM 680 C CA . LEU A 1 92 ? 2.728 -24.083 -13.058 1.00 52.12 92 LEU A CA 1
ATOM 681 C C . LEU A 1 92 ? 2.871 -25.411 -13.804 1.00 52.12 92 LEU A C 1
ATOM 683 O O . LEU A 1 92 ? 4.022 -25.772 -14.121 1.00 52.12 92 LEU A O 1
#

Foldseek 3Di:
DVVLLVQLQVQCPDPQQVFWPDWDKDFDADPVRHTDLDIDIDTDGPDDPRRVVSSCPDPSVVVSVVVCVVVVVPVDPDDDDDDDDDDPPVVD